Protein AF-A0A0V0VAL4-F1 (afdb_monomer_lite)

Secondary structure (DSSP, 8-state):
-PPPPGGGTS--STTSSEEEEEEEEEEEEETTTEEEEEEEEEEEETTT--EEEEEESSS---

Sequence (62 aa):
MSELPVARVEPTFPFGH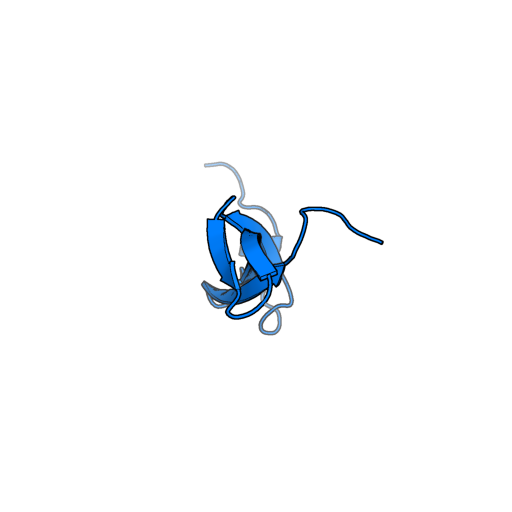VGLDFAGPLHVRDEDRGVKKVFICLFTCMVTRAVHIEIVADMTTT

Foldseek 3Di:
DDDDPCLQVPDDDFLPRWDWDKADQDFDQDPPPGTATWIWIWTAGSNPRDTDIDIGRDDDDD

Structure (mmCIF, N/CA/C/O backbone):
data_AF-A0A0V0VAL4-F1
#
_entry.id   AF-A0A0V0VAL4-F1
#
loop_
_atom_site.group_PDB
_atom_site.id
_atom_site.type_symbol
_atom_site.label_atom_id
_atom_site.label_alt_id
_atom_site.label_comp_id
_atom_site.label_asym_id
_atom_site.label_entity_id
_atom_site.label_seq_id
_atom_site.pdbx_PDB_ins_code
_atom_site.Cartn_x
_atom_site.Cartn_y
_atom_site.Cartn_z
_atom_site.occupancy
_atom_site.B_iso_or_equiv
_atom_site.auth_seq_id
_atom_site.auth_comp_id
_atom_site.auth_asym_id
_atom_site.auth_atom_id
_atom_site.pdbx_PDB_model_num
ATOM 1 N N . MET A 1 1 ? -19.694 22.208 11.314 1.00 76.88 1 MET A N 1
ATOM 2 C CA . MET A 1 1 ? -18.736 21.114 11.048 1.00 76.88 1 MET A CA 1
ATOM 3 C C . MET A 1 1 ? -19.510 20.022 10.340 1.00 76.88 1 MET A C 1
ATOM 5 O O . MET A 1 1 ? -20.581 19.689 10.826 1.00 76.88 1 MET A O 1
ATOM 9 N N . SER A 1 2 ? -19.063 19.567 9.170 1.00 88.88 2 SER A N 1
ATOM 10 C CA . SER A 1 2 ? -19.731 18.474 8.455 1.00 88.88 2 SER A CA 1
ATOM 11 C C . SER A 1 2 ? -19.405 17.135 9.109 1.00 88.88 2 SER A C 1
ATOM 13 O O . SER A 1 2 ? -18.333 16.981 9.698 1.00 88.88 2 SER A O 1
ATOM 15 N N . GLU A 1 3 ? -20.309 16.168 8.988 1.00 91.38 3 GLU A N 1
ATOM 16 C CA . GLU A 1 3 ? -20.059 14.815 9.479 1.00 91.38 3 GLU A CA 1
ATOM 17 C C . GLU A 1 3 ? -18.933 14.139 8.688 1.00 91.38 3 GLU A C 1
ATOM 19 O O . GLU A 1 3 ? -18.740 14.383 7.492 1.00 91.38 3 GLU A O 1
ATOM 24 N N . LEU A 1 4 ? -18.143 13.317 9.380 1.00 89.50 4 LEU A N 1
ATOM 25 C CA . LEU A 1 4 ? -17.109 12.507 8.745 1.00 89.50 4 LEU A CA 1
ATOM 26 C C . LEU A 1 4 ? -17.761 11.287 8.072 1.00 89.50 4 LEU A C 1
ATOM 28 O O . LEU A 1 4 ? -18.755 10.777 8.585 1.00 89.50 4 LEU A O 1
ATOM 32 N N . PRO A 1 5 ? -17.189 10.767 6.970 1.00 90.69 5 PRO A N 1
ATOM 33 C CA . PRO A 1 5 ? -17.658 9.520 6.374 1.00 90.69 5 PRO A CA 1
ATOM 34 C C . PRO A 1 5 ? -17.645 8.373 7.390 1.00 90.69 5 PRO A C 1
ATOM 36 O O . PRO A 1 5 ? -16.677 8.237 8.141 1.00 90.69 5 PRO A O 1
ATOM 39 N N . VAL A 1 6 ? -18.674 7.520 7.351 1.00 91.62 6 VAL A N 1
ATOM 40 C CA . VAL A 1 6 ? -18.842 6.357 8.249 1.00 91.62 6 VAL A CA 1
ATOM 41 C C . VAL A 1 6 ? -17.582 5.489 8.303 1.00 91.62 6 VAL A C 1
ATOM 43 O O . VAL A 1 6 ? -17.132 5.133 9.387 1.00 91.62 6 VAL A O 1
ATOM 46 N N . ALA A 1 7 ? -16.924 5.277 7.159 1.00 89.81 7 ALA A N 1
ATOM 47 C CA . ALA A 1 7 ? -15.680 4.511 7.046 1.00 89.81 7 ALA A CA 1
ATOM 48 C C . ALA A 1 7 ? -14.506 5.027 7.910 1.00 89.81 7 ALA A C 1
ATOM 50 O O . ALA A 1 7 ? -13.509 4.327 8.074 1.00 89.81 7 ALA A O 1
ATOM 51 N N . ARG A 1 8 ? -14.585 6.255 8.448 1.00 85.00 8 ARG A N 1
ATOM 52 C CA . ARG A 1 8 ? -13.575 6.831 9.357 1.00 85.00 8 ARG A CA 1
ATOM 53 C C . ARG A 1 8 ? -13.961 6.796 10.833 1.00 85.00 8 ARG A C 1
ATOM 55 O O . ARG A 1 8 ? -13.123 7.131 11.667 1.00 85.00 8 ARG A O 1
ATOM 62 N N . VAL A 1 9 ? -15.213 6.486 11.152 1.00 90.00 9 VAL A N 1
ATOM 63 C CA . VAL A 1 9 ? -15.756 6.599 12.517 1.00 90.00 9 VAL A CA 1
ATOM 64 C C . VAL A 1 9 ? -16.370 5.302 13.030 1.00 90.00 9 VAL A C 1
ATOM 66 O O . VA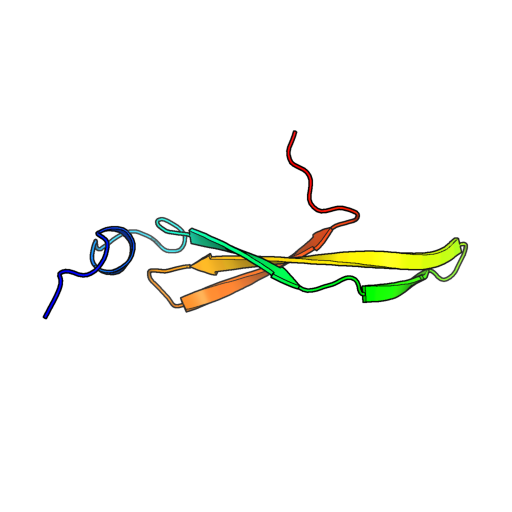L A 1 9 ? -16.494 5.138 14.238 1.00 90.00 9 VAL A O 1
ATOM 69 N N . GLU A 1 10 ? -16.727 4.378 12.141 1.00 93.50 10 GLU A N 1
ATOM 70 C CA . GLU A 1 10 ? -17.252 3.067 12.505 1.00 93.50 10 GLU A CA 1
ATOM 71 C C . GLU A 1 10 ? -16.146 2.168 13.090 1.00 93.50 10 GLU A C 1
ATOM 73 O O . GLU A 1 10 ? -15.145 1.900 12.413 1.00 93.50 10 GLU A O 1
ATOM 78 N N . PRO A 1 11 ? -16.304 1.665 14.329 1.00 93.44 11 PRO A N 1
ATOM 79 C CA . PRO A 1 11 ? -15.397 0.673 14.891 1.00 93.44 11 PRO A CA 1
ATOM 80 C C . PRO A 1 11 ? -15.524 -0.657 14.141 1.00 93.44 11 PRO A C 1
ATOM 82 O O . PRO A 1 11 ? -16.593 -1.260 14.103 1.00 93.44 11 PRO A O 1
ATOM 85 N N . THR A 1 12 ? -14.421 -1.142 13.580 1.00 96.06 12 THR A N 1
ATOM 86 C CA . THR A 1 12 ? -14.352 -2.442 12.901 1.00 96.06 12 THR A CA 1
ATOM 87 C C . THR A 1 12 ? -12.960 -3.058 13.064 1.00 96.06 12 THR A C 1
ATOM 89 O O . THR A 1 12 ? -12.064 -2.453 13.659 1.00 96.06 12 THR A O 1
ATOM 92 N N . PHE A 1 13 ? -12.770 -4.282 12.577 1.00 97.25 13 PHE A N 1
ATOM 93 C CA . PHE A 1 13 ? -11.473 -4.958 12.596 1.00 97.25 13 PHE A CA 1
ATOM 94 C C . PHE A 1 13 ? -10.444 -4.228 11.708 1.00 97.25 13 PHE A C 1
ATOM 96 O O . PHE A 1 13 ? -10.826 -3.494 10.790 1.00 97.25 13 PHE A O 1
ATOM 103 N N . PRO A 1 14 ? -9.128 -4.412 11.940 1.00 96.25 14 PRO A N 1
ATOM 104 C CA . PRO A 1 14 ? -8.103 -3.896 11.035 1.00 96.25 14 PRO A CA 1
ATOM 105 C C . PRO A 1 14 ? -8.393 -4.293 9.582 1.00 96.25 14 PRO A C 1
ATOM 107 O O . PRO A 1 14 ? -8.752 -5.435 9.315 1.00 96.25 14 PRO A O 1
ATOM 110 N N . PHE A 1 15 ? -8.241 -3.340 8.660 1.00 96.06 15 PHE A N 1
ATOM 111 C CA . PHE A 1 15 ? -8.593 -3.463 7.238 1.00 96.06 15 PHE A CA 1
ATOM 112 C C . PHE A 1 15 ? -10.090 -3.678 6.937 1.00 96.06 15 PHE A C 1
ATOM 114 O O . PHE A 1 15 ? -10.438 -3.971 5.800 1.00 96.06 15 PHE A O 1
ATOM 121 N N . GLY A 1 16 ? -10.993 -3.461 7.902 1.00 96.38 16 GLY A N 1
ATOM 122 C CA . GLY A 1 16 ? -12.438 -3.428 7.636 1.00 96.38 16 GLY A CA 1
ATOM 123 C C . GLY A 1 16 ? -12.870 -2.230 6.777 1.00 96.38 16 GLY A C 1
ATOM 124 O O . GLY A 1 16 ? -13.808 -2.342 5.999 1.00 96.38 16 GLY A O 1
ATOM 125 N N . HIS A 1 17 ? -12.134 -1.116 6.867 1.00 96.44 17 HIS A N 1
ATOM 126 C CA . HIS A 1 17 ? -12.252 0.050 5.985 1.00 96.44 17 HIS A CA 1
ATOM 127 C C . HIS A 1 17 ? -10.882 0.362 5.383 1.00 96.44 17 HIS A C 1
ATOM 129 O O . HIS A 1 17 ? -9.930 0.619 6.127 1.00 96.44 17 HIS A O 1
ATOM 135 N N . VAL A 1 18 ? -10.769 0.340 4.053 1.00 96.94 18 VAL A N 1
ATOM 136 C CA . VAL A 1 18 ? -9.495 0.519 3.337 1.00 96.94 18 VAL A CA 1
ATOM 137 C C . VAL A 1 18 ? -9.624 1.618 2.289 1.00 96.94 18 VAL A C 1
ATOM 139 O O . VAL A 1 18 ? -10.535 1.599 1.468 1.00 96.94 18 VAL A O 1
ATOM 142 N N . GLY A 1 19 ? -8.704 2.580 2.317 1.00 95.69 19 GLY A N 1
ATOM 143 C CA . GLY A 1 19 ? -8.467 3.484 1.195 1.00 95.69 19 GLY A CA 1
ATOM 144 C C . GLY A 1 19 ? -7.445 2.890 0.240 1.00 95.69 19 GLY A C 1
ATOM 145 O O . GLY A 1 19 ? -6.466 2.292 0.685 1.00 95.69 19 GLY A O 1
ATOM 146 N N . LEU A 1 20 ? -7.676 3.083 -1.052 1.00 95.69 20 LEU A N 1
ATOM 147 C CA . LEU A 1 20 ? -6.803 2.632 -2.125 1.00 95.69 20 LEU A CA 1
ATOM 148 C C . LEU A 1 20 ? -6.178 3.848 -2.806 1.00 95.69 20 LEU A C 1
ATOM 150 O O . LEU A 1 20 ? -6.894 4.790 -3.146 1.00 95.69 20 LEU A O 1
ATOM 154 N N . ASP A 1 21 ? -4.869 3.813 -3.015 1.00 96.31 21 ASP A N 1
ATOM 155 C CA . ASP A 1 21 ? -4.146 4.820 -3.790 1.00 96.31 21 ASP A CA 1
ATOM 156 C C . ASP A 1 21 ? -2.972 4.176 -4.537 1.00 96.31 21 ASP A C 1
ATOM 158 O O . ASP A 1 21 ? -2.570 3.054 -4.226 1.00 96.31 21 ASP A O 1
ATOM 162 N N . PHE A 1 22 ? -2.412 4.876 -5.521 1.00 96.38 22 PHE A N 1
ATOM 163 C CA . PHE A 1 22 ? 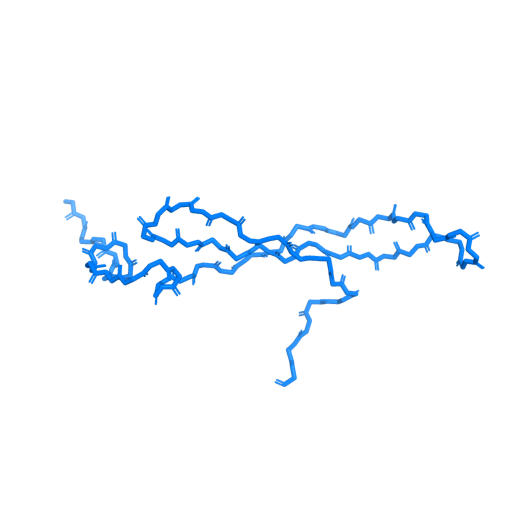-1.246 4.417 -6.267 1.00 96.38 22 PHE A CA 1
ATOM 164 C C . PHE A 1 22 ? -0.145 5.474 -6.274 1.00 96.38 22 PHE A C 1
ATOM 166 O O . PHE A 1 22 ? -0.374 6.632 -6.612 1.00 96.38 22 PHE A O 1
ATOM 173 N N . ALA A 1 23 ? 1.086 5.052 -5.997 1.00 95.62 23 ALA A N 1
ATOM 174 C CA . ALA A 1 23 ? 2.279 5.865 -6.190 1.00 95.62 23 ALA A CA 1
ATOM 175 C C . ALA A 1 23 ? 3.078 5.359 -7.399 1.00 95.62 23 ALA A C 1
ATOM 177 O O . ALA A 1 23 ? 3.396 4.175 -7.509 1.00 95.62 23 ALA A O 1
ATOM 178 N N . GLY A 1 24 ? 3.426 6.251 -8.324 1.00 90.19 24 GLY A N 1
ATOM 179 C CA . GLY A 1 24 ? 4.211 5.898 -9.507 1.00 90.19 24 GLY A CA 1
ATOM 180 C C . GLY A 1 24 ? 3.927 6.794 -10.714 1.00 90.19 24 GLY A C 1
ATOM 181 O O . GLY A 1 24 ? 3.173 7.759 -10.599 1.00 90.19 24 GLY A O 1
ATOM 182 N N . PRO A 1 25 ? 4.524 6.490 -11.882 1.00 91.50 25 PRO A N 1
ATOM 183 C CA . PRO A 1 25 ? 5.292 5.278 -12.176 1.00 91.50 25 PRO A CA 1
ATOM 184 C C . PRO A 1 25 ? 6.748 5.309 -11.697 1.00 91.50 25 PRO A C 1
ATOM 186 O O . PRO A 1 25 ? 7.462 6.292 -11.886 1.00 91.50 25 PRO A O 1
ATOM 189 N N . LEU A 1 26 ? 7.209 4.189 -11.143 1.00 94.56 26 LEU A N 1
ATOM 190 C CA . LEU A 1 26 ? 8.606 3.950 -10.794 1.00 94.56 26 LEU A CA 1
ATOM 191 C C . LEU A 1 26 ? 9.300 3.152 -11.895 1.00 94.56 26 LEU A C 1
ATOM 193 O O . LEU A 1 26 ? 8.724 2.235 -12.476 1.00 94.56 26 LEU A O 1
ATOM 197 N N . HIS A 1 27 ? 10.555 3.499 -12.159 1.00 94.19 27 HIS A N 1
ATOM 198 C CA . HIS A 1 27 ? 11.407 2.821 -13.128 1.00 94.19 27 HIS A CA 1
ATOM 199 C C . HIS A 1 27 ? 12.429 1.977 -12.367 1.00 94.19 27 HIS A C 1
ATOM 201 O O . HIS A 1 27 ? 13.437 2.493 -11.887 1.00 94.19 27 HIS A O 1
ATOM 207 N N . VAL A 1 28 ? 12.139 0.688 -12.210 1.00 92.62 28 VAL A N 1
ATOM 208 C CA . VAL A 1 28 ? 12.983 -0.265 -11.478 1.00 92.62 28 VAL A CA 1
ATOM 209 C C . VAL A 1 28 ? 13.863 -1.044 -12.441 1.00 92.62 28 VAL A C 1
ATOM 211 O O . VAL A 1 28 ? 13.432 -1.427 -13.528 1.00 92.62 28 VAL A O 1
ATOM 214 N N . ARG A 1 29 ? 15.115 -1.273 -12.045 1.00 91.94 29 ARG A N 1
ATOM 215 C CA . ARG A 1 29 ? 16.031 -2.126 -12.798 1.00 91.94 29 ARG A CA 1
ATOM 216 C C . ARG A 1 29 ? 15.672 -3.583 -12.531 1.00 91.94 29 ARG A C 1
ATOM 218 O O . ARG A 1 29 ? 15.709 -4.028 -11.392 1.00 91.94 29 ARG A O 1
ATOM 225 N N . ASP A 1 30 ? 15.332 -4.292 -13.591 1.00 86.81 30 ASP A N 1
ATOM 226 C CA . ASP A 1 30 ? 15.217 -5.740 -13.624 1.00 86.81 30 ASP A CA 1
ATOM 227 C C . ASP A 1 30 ? 16.562 -6.286 -14.115 1.00 86.81 30 ASP A C 1
ATOM 229 O O . ASP A 1 30 ? 17.060 -5.846 -15.159 1.00 86.81 30 ASP A O 1
ATOM 233 N N . GLU A 1 31 ? 17.174 -7.173 -13.328 1.00 81.44 31 GLU A N 1
ATOM 234 C CA . GLU A 1 31 ? 18.534 -7.679 -13.558 1.00 81.44 31 GLU A CA 1
ATOM 235 C C . GLU A 1 31 ? 18.711 -8.223 -14.982 1.00 81.44 31 GLU A C 1
ATOM 237 O O . GLU A 1 31 ? 19.733 -7.942 -15.610 1.00 81.44 31 GLU A O 1
ATOM 242 N N . ASP A 1 32 ? 17.671 -8.855 -15.536 1.00 80.19 32 ASP A N 1
ATOM 243 C CA . ASP A 1 32 ? 17.730 -9.532 -16.836 1.00 80.19 32 ASP A CA 1
ATOM 244 C C . ASP A 1 32 ? 16.942 -8.831 -17.953 1.00 80.19 32 ASP A C 1
ATOM 246 O O . ASP A 1 32 ? 17.070 -9.181 -19.128 1.00 80.19 32 ASP A O 1
ATOM 250 N N . ARG A 1 33 ? 16.078 -7.862 -17.621 1.00 77.56 33 ARG A N 1
ATOM 251 C CA . ARG A 1 33 ? 15.100 -7.293 -18.577 1.00 77.56 33 ARG A CA 1
ATOM 252 C C . ARG A 1 33 ? 15.207 -5.783 -18.770 1.00 77.56 33 ARG A C 1
ATOM 254 O O . ARG A 1 33 ? 14.368 -5.195 -19.451 1.00 77.56 33 ARG A O 1
ATOM 261 N N . GLY A 1 34 ? 16.234 -5.155 -18.204 1.00 88.25 34 GLY A N 1
ATOM 262 C CA . GLY A 1 34 ? 16.431 -3.711 -18.292 1.00 88.25 34 GLY A CA 1
ATOM 263 C C . GLY A 1 34 ? 15.518 -2.950 -17.332 1.00 88.25 34 GLY A C 1
ATOM 264 O O . GLY A 1 34 ? 15.228 -3.409 -16.235 1.00 88.25 34 GLY A O 1
ATOM 265 N N . VAL A 1 35 ? 15.090 -1.745 -17.702 1.00 92.75 35 VAL A N 1
ATOM 266 C CA . VAL A 1 35 ? 14.260 -0.906 -16.826 1.00 92.75 35 VAL A CA 1
ATOM 267 C C . VAL A 1 35 ? 12.780 -1.213 -17.054 1.00 92.75 35 VAL A C 1
ATOM 269 O O . VAL A 1 35 ? 12.291 -1.112 -18.177 1.00 92.75 35 VAL A O 1
ATOM 272 N N . LYS A 1 36 ? 12.055 -1.544 -15.982 1.00 92.44 36 LYS A N 1
ATOM 273 C CA . LYS A 1 36 ? 10.609 -1.784 -15.993 1.00 92.44 36 LYS A CA 1
ATOM 274 C C . LYS A 1 36 ? 9.848 -0.675 -15.281 1.00 92.44 36 LYS A C 1
ATOM 276 O O . LYS A 1 36 ? 10.271 -0.179 -14.239 1.00 92.44 36 LYS A O 1
ATOM 281 N N . LYS A 1 37 ? 8.690 -0.333 -15.842 1.00 94.31 37 LYS A N 1
ATOM 282 C CA . LYS A 1 37 ? 7.704 0.553 -15.226 1.00 94.31 37 LYS A CA 1
ATOM 283 C C . LYS A 1 37 ? 6.856 -0.254 -14.243 1.00 94.31 37 LYS A C 1
ATOM 285 O O . LYS A 1 37 ? 6.275 -1.258 -14.640 1.00 94.31 37 LYS A O 1
ATOM 290 N N . VAL A 1 38 ? 6.785 0.192 -12.997 1.00 95.62 38 VAL A N 1
ATOM 291 C CA . VAL A 1 38 ? 5.921 -0.379 -11.955 1.00 95.62 38 VAL A CA 1
ATOM 292 C C . VAL A 1 38 ? 5.199 0.732 -11.203 1.00 95.62 38 VAL A C 1
ATOM 294 O O . VAL A 1 38 ? 5.578 1.904 -11.276 1.00 95.62 38 VAL A O 1
ATOM 297 N N . PHE A 1 39 ? 4.172 0.361 -10.458 1.00 97.12 39 PHE A N 1
ATOM 298 C CA . PHE A 1 39 ? 3.472 1.231 -9.524 1.00 97.12 39 PHE A CA 1
ATOM 299 C C . PHE A 1 39 ? 3.479 0.588 -8.143 1.00 97.12 39 PHE A C 1
ATOM 301 O O . PHE A 1 39 ? 3.682 -0.616 -8.001 1.00 97.12 39 PHE A O 1
ATOM 308 N N . ILE A 1 40 ? 3.260 1.405 -7.127 1.00 97.25 40 ILE A N 1
ATOM 309 C CA . ILE A 1 40 ? 3.027 0.958 -5.766 1.00 97.25 40 ILE A CA 1
ATOM 310 C C . ILE A 1 40 ? 1.544 1.138 -5.482 1.00 97.25 40 ILE A C 1
ATOM 312 O O . ILE A 1 40 ? 1.057 2.264 -5.504 1.00 97.25 40 ILE A O 1
ATOM 316 N N . CYS A 1 41 ? 0.845 0.049 -5.199 1.00 97.50 41 CYS A N 1
ATOM 317 C CA . CYS A 1 41 ? -0.506 0.072 -4.672 1.00 97.50 41 CYS A CA 1
ATOM 318 C C . CYS A 1 41 ? -0.451 0.242 -3.147 1.00 97.50 41 CYS A C 1
ATOM 320 O O . CYS A 1 41 ? 0.236 -0.511 -2.451 1.00 97.50 41 CYS A O 1
ATOM 322 N N . LEU A 1 42 ? -1.148 1.253 -2.636 1.00 97.81 42 LEU A N 1
ATOM 323 C CA . LEU A 1 42 ? -1.219 1.602 -1.223 1.00 97.81 42 LEU A CA 1
ATOM 324 C C . LEU A 1 42 ? -2.602 1.244 -0.686 1.00 97.81 42 LEU A C 1
ATOM 326 O O . LEU A 1 42 ? -3.600 1.884 -1.019 1.00 97.81 42 LEU A O 1
ATOM 330 N N . PHE A 1 43 ? -2.650 0.264 0.208 1.00 97.69 43 PHE A N 1
ATOM 331 C CA . PHE A 1 43 ? -3.854 -0.115 0.934 1.00 97.69 43 PHE A CA 1
ATOM 332 C C . PHE A 1 43 ? -3.786 0.473 2.341 1.00 97.69 4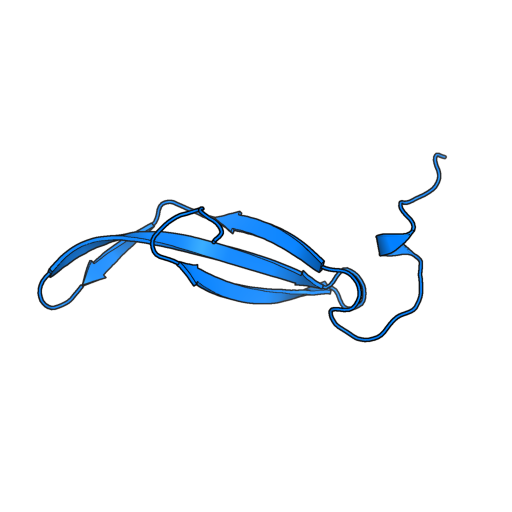3 PHE A C 1
ATOM 334 O O . PHE A 1 43 ? -3.096 -0.041 3.223 1.00 97.69 43 PHE A O 1
ATOM 341 N N . THR A 1 44 ? -4.496 1.576 2.560 1.00 97.62 44 THR A N 1
ATOM 342 C CA . THR A 1 44 ? -4.497 2.293 3.839 1.00 97.62 44 THR A CA 1
ATOM 343 C C . THR A 1 44 ? -5.674 1.854 4.697 1.00 97.62 44 THR A C 1
ATOM 345 O O . THR A 1 44 ? -6.823 2.151 4.382 1.00 97.62 44 THR A O 1
ATOM 348 N N . CYS A 1 45 ? -5.406 1.200 5.822 1.00 96.12 45 CYS A N 1
ATOM 349 C CA . CYS A 1 45 ? -6.412 0.879 6.828 1.00 96.12 45 CYS A CA 1
ATOM 350 C C . CYS A 1 45 ? -6.912 2.161 7.513 1.00 96.12 45 CYS A C 1
ATOM 352 O O . CYS A 1 45 ? -6.167 2.822 8.235 1.00 96.12 45 CYS A O 1
ATOM 354 N N . MET A 1 46 ? -8.193 2.487 7.354 1.00 94.38 46 MET A N 1
ATOM 355 C CA . MET A 1 46 ? -8.805 3.688 7.939 1.00 94.38 46 MET A CA 1
ATOM 356 C C . MET A 1 46 ? -9.042 3.569 9.451 1.00 94.38 46 MET A C 1
ATOM 358 O O . MET A 1 46 ? -9.218 4.583 10.122 1.00 94.38 46 MET A O 1
ATOM 362 N N . VAL A 1 47 ? -8.993 2.347 9.995 1.00 93.56 47 VAL A N 1
ATOM 363 C CA . VAL A 1 47 ? -9.171 2.068 11.430 1.00 93.56 47 VAL A CA 1
ATOM 364 C C . VAL A 1 47 ? -7.874 2.296 12.205 1.00 93.56 47 VAL A C 1
ATOM 366 O O . VAL A 1 47 ? -7.847 3.016 13.199 1.00 93.56 47 VAL A O 1
ATOM 369 N N . THR A 1 48 ? -6.778 1.683 11.750 1.00 94.38 48 THR A N 1
ATOM 370 C CA . THR A 1 48 ? -5.492 1.666 12.470 1.00 94.38 48 THR A CA 1
ATOM 371 C C . THR A 1 48 ? -4.439 2.581 11.858 1.00 94.38 48 THR A C 1
ATOM 373 O O . THR A 1 48 ? -3.397 2.792 12.473 1.00 94.38 48 THR A O 1
ATOM 376 N N . ARG A 1 49 ? -4.688 3.125 10.658 1.00 92.88 49 ARG A N 1
ATOM 377 C CA . ARG A 1 49 ? -3.719 3.871 9.833 1.00 92.88 49 ARG A CA 1
ATOM 378 C C . ARG A 1 49 ? -2.528 3.035 9.347 1.00 92.88 49 ARG A C 1
ATOM 380 O O . ARG A 1 49 ? -1.539 3.599 8.889 1.00 92.88 49 ARG A O 1
ATOM 387 N N . ALA A 1 50 ? -2.612 1.706 9.430 1.00 97.31 50 ALA A N 1
ATOM 388 C CA . ALA A 1 50 ? -1.629 0.812 8.822 1.00 97.31 50 ALA A CA 1
ATOM 389 C C . ALA A 1 50 ? -1.685 0.908 7.289 1.00 97.31 50 ALA A C 1
ATOM 391 O O . ALA A 1 50 ? -2.769 1.044 6.723 1.00 97.31 50 ALA A O 1
ATOM 392 N N . VAL A 1 51 ? -0.533 0.802 6.625 1.00 98.06 51 VAL A N 1
ATOM 393 C CA . VAL A 1 51 ? -0.432 0.822 5.159 1.00 98.06 51 VAL A CA 1
ATOM 394 C C . VAL A 1 51 ? 0.185 -0.493 4.693 1.00 98.06 51 VAL A C 1
ATOM 396 O O . VAL A 1 51 ? 1.313 -0.806 5.069 1.00 98.06 51 VAL A O 1
ATOM 399 N N . HIS A 1 52 ? -0.557 -1.258 3.892 1.00 97.88 52 HIS A N 1
ATOM 400 C CA . HIS A 1 52 ? -0.031 -2.402 3.143 1.00 97.88 52 HIS A CA 1
ATOM 401 C C . HIS A 1 52 ? 0.391 -1.926 1.752 1.00 97.88 52 HIS A C 1
ATOM 403 O O . HIS A 1 52 ? -0.337 -1.174 1.104 1.00 97.88 52 HIS A O 1
ATOM 409 N N . ILE A 1 53 ? 1.596 -2.305 1.334 1.00 97.62 53 ILE A N 1
ATOM 410 C CA . ILE A 1 53 ? 2.273 -1.765 0.153 1.00 97.62 53 ILE A CA 1
ATOM 411 C C . ILE A 1 53 ? 2.563 -2.923 -0.795 1.00 97.62 53 ILE A C 1
ATOM 413 O O . ILE A 1 53 ? 3.290 -3.843 -0.425 1.00 97.62 53 ILE A O 1
ATOM 417 N N . GLU A 1 54 ? 2.051 -2.853 -2.023 1.00 96.62 54 GLU A N 1
ATOM 418 C CA . GLU A 1 54 ? 2.340 -3.844 -3.065 1.00 96.62 54 GLU A CA 1
ATOM 419 C C . GLU A 1 54 ? 2.909 -3.207 -4.325 1.00 96.62 54 GLU A C 1
ATOM 421 O O . GLU A 1 54 ? 2.485 -2.132 -4.737 1.00 96.62 54 GLU A O 1
ATOM 426 N N . ILE A 1 55 ? 3.857 -3.890 -4.967 1.00 94.44 55 ILE A N 1
ATOM 427 C CA . ILE A 1 55 ? 4.365 -3.498 -6.282 1.00 94.44 55 ILE A CA 1
ATOM 428 C C . ILE A 1 55 ? 3.508 -4.174 -7.348 1.00 94.44 55 ILE A C 1
ATOM 430 O O . ILE A 1 55 ? 3.374 -5.395 -7.359 1.00 94.44 55 ILE A O 1
ATOM 434 N N . VAL A 1 56 ? 2.982 -3.383 -8.277 1.00 94.88 56 VAL A N 1
ATOM 435 C CA . VAL A 1 56 ? 2.124 -3.845 -9.373 1.00 94.88 56 VAL A CA 1
ATOM 436 C C . VAL A 1 56 ? 2.656 -3.362 -10.722 1.00 94.88 56 VAL A C 1
ATOM 438 O O . VAL A 1 56 ? 3.332 -2.335 -10.818 1.00 94.88 56 VAL A O 1
ATOM 441 N N . ALA A 1 57 ? 2.380 -4.119 -11.783 1.00 93.44 57 ALA A N 1
ATOM 442 C CA . ALA A 1 57 ? 2.849 -3.797 -13.133 1.00 93.44 57 ALA A CA 1
ATOM 443 C C . ALA A 1 57 ? 2.026 -2.680 -13.803 1.00 93.44 57 ALA A C 1
ATOM 445 O O . ALA A 1 57 ? 2.565 -1.887 -14.576 1.00 93.44 57 ALA A O 1
ATOM 446 N N . ASP A 1 58 ? 0.737 -2.593 -13.483 1.00 92.31 58 ASP A N 1
ATOM 447 C CA . ASP A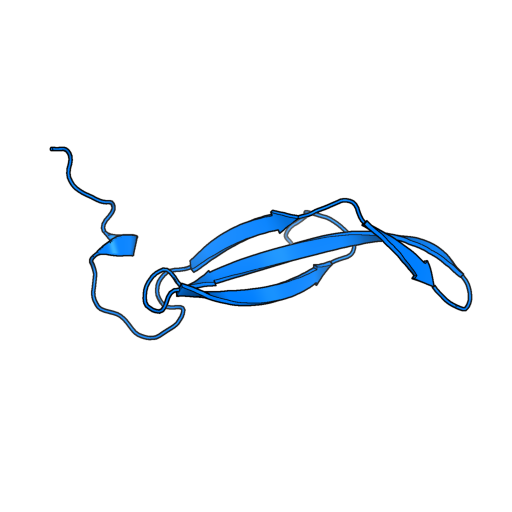 1 58 ? -0.194 -1.603 -14.015 1.00 92.31 58 ASP A CA 1
ATOM 448 C C . ASP A 1 58 ? -1.242 -1.203 -12.960 1.00 92.31 58 ASP A C 1
ATOM 450 O O . ASP A 1 58 ? -1.248 -1.714 -11.842 1.00 92.31 58 ASP A O 1
ATOM 454 N N . MET A 1 59 ? -2.082 -0.223 -13.300 1.00 93.44 59 MET A N 1
ATOM 455 C CA . MET A 1 59 ? -3.139 0.309 -12.431 1.00 93.44 59 MET A CA 1
ATOM 456 C C . MET A 1 59 ? -4.521 -0.219 -12.850 1.00 93.44 59 MET A C 1
ATOM 458 O O . MET A 1 59 ? -5.476 0.554 -12.932 1.00 93.44 59 MET A O 1
ATOM 462 N N . THR A 1 60 ? -4.624 -1.501 -13.209 1.00 90.25 60 THR A N 1
ATOM 463 C CA . THR A 1 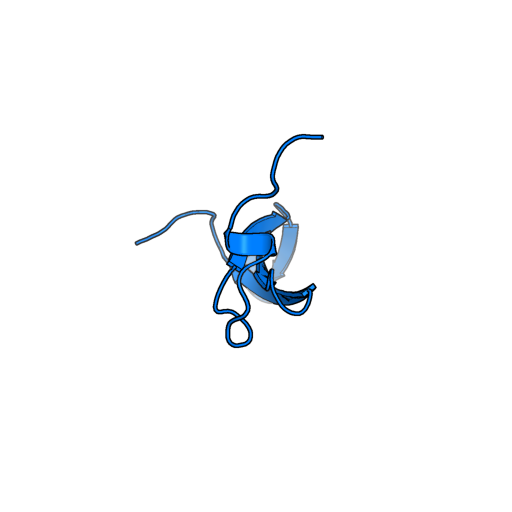60 ? -5.882 -2.112 -13.669 1.00 90.25 60 THR A CA 1
ATOM 464 C C . THR A 1 60 ? -6.432 -3.133 -12.671 1.00 90.25 60 THR A C 1
ATOM 466 O O . THR A 1 60 ? -5.726 -3.603 -11.781 1.00 90.25 60 THR A O 1
ATOM 469 N N . THR A 1 61 ? -7.723 -3.447 -12.795 1.00 84.25 61 THR A N 1
ATOM 470 C CA . THR A 1 61 ? -8.431 -4.446 -11.980 1.00 84.25 61 THR A CA 1
ATOM 471 C C . THR A 1 61 ? -9.063 -5.493 -12.896 1.00 84.25 61 THR A C 1
ATOM 473 O O . THR A 1 61 ? -9.590 -5.125 -13.947 1.00 84.25 61 THR A O 1
ATOM 476 N N . THR A 1 62 ? -9.031 -6.766 -12.498 1.00 71.75 62 THR A N 1
ATOM 477 C CA . THR A 1 62 ? -9.707 -7.882 -13.193 1.00 71.75 62 THR A CA 1
ATOM 478 C C . THR A 1 62 ? -11.165 -8.023 -12.797 1.00 71.75 62 THR A C 1
ATOM 480 O O . THR A 1 62 ? -11.434 -7.867 -11.585 1.00 71.75 62 THR A O 1
#

InterPro domains:
  IPR036397 Ribonuclease H superfamily [G3DSA:3.30.420.10] (7-62)

Radius of gyration: 15.9 Å; chains: 1; bounding box: 39×31×34 Å

pLDDT: mean 92.56, std 5.54, range [71.75, 98.06]

Organism: NCBI:txid990121